Protein AF-A0A920RZY6-F1 (afdb_monomer_lite)

Structure (mmCIF, N/CA/C/O backbone):
data_AF-A0A920RZY6-F1
#
_entry.id   AF-A0A920RZY6-F1
#
loop_
_atom_site.group_PDB
_atom_site.id
_atom_site.type_symbol
_atom_site.label_atom_id
_atom_site.label_alt_id
_atom_site.label_comp_id
_atom_site.label_asym_id
_atom_site.label_entity_id
_atom_site.label_seq_id
_atom_site.pdbx_PDB_ins_code
_atom_site.Cartn_x
_atom_site.Cartn_y
_atom_site.Cartn_z
_atom_site.occupancy
_atom_site.B_iso_or_equiv
_atom_site.auth_seq_id
_atom_site.auth_comp_id
_atom_site.auth_asym_id
_atom_site.auth_atom_id
_atom_site.pdbx_PDB_model_num
ATOM 1 N N . MET A 1 1 ? 40.103 52.888 65.086 1.00 41.25 1 MET A N 1
ATOM 2 C CA . MET A 1 1 ? 39.984 52.659 63.631 1.00 41.25 1 MET A CA 1
ATOM 3 C C . MET A 1 1 ? 38.758 51.792 63.387 1.00 41.25 1 MET A C 1
ATOM 5 O O . MET A 1 1 ? 38.583 50.805 64.085 1.00 41.25 1 MET A O 1
ATOM 9 N N . ILE A 1 2 ? 37.873 52.239 62.498 1.00 39.25 2 ILE A N 1
ATOM 10 C CA . ILE A 1 2 ? 36.589 51.613 62.138 1.00 39.25 2 ILE A CA 1
ATOM 11 C C . ILE A 1 2 ? 36.843 50.540 61.077 1.00 39.25 2 ILE A C 1
ATOM 13 O O . ILE A 1 2 ? 37.631 50.829 60.194 1.00 39.25 2 ILE A O 1
ATOM 17 N N . TYR A 1 3 ? 36.165 49.387 61.149 1.00 39.06 3 TYR A N 1
ATOM 18 C CA . TYR A 1 3 ? 35.439 48.689 60.057 1.00 39.06 3 TYR A CA 1
ATOM 19 C C . TYR A 1 3 ? 34.695 47.498 60.699 1.00 39.06 3 TYR A C 1
ATOM 21 O O . TYR A 1 3 ? 35.317 46.545 61.146 1.00 39.06 3 TYR A O 1
ATOM 29 N N . LYS A 1 4 ? 33.432 47.694 61.108 1.00 45.22 4 LYS A N 1
ATOM 30 C CA . LYS A 1 4 ? 32.175 47.360 60.398 1.00 45.22 4 LYS A CA 1
ATOM 31 C C . LYS A 1 4 ? 31.969 45.853 60.170 1.00 45.22 4 LYS A C 1
ATOM 33 O O . LYS A 1 4 ? 32.518 45.280 59.238 1.00 45.22 4 LYS A O 1
ATOM 38 N N . ASP A 1 5 ? 31.097 45.297 61.017 1.00 45.19 5 ASP A N 1
ATOM 39 C CA . ASP A 1 5 ? 30.365 44.031 60.904 1.00 45.19 5 ASP A CA 1
ATOM 40 C C . ASP A 1 5 ? 30.109 43.567 59.462 1.00 45.19 5 ASP A C 1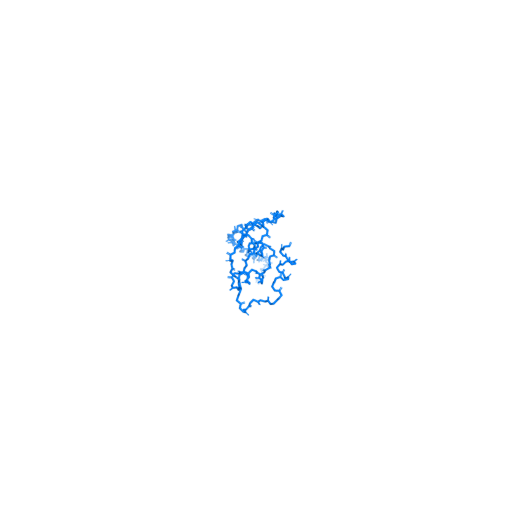
ATOM 42 O O . ASP A 1 5 ? 29.426 44.235 58.675 1.00 45.19 5 ASP A O 1
ATOM 46 N N . VAL A 1 6 ? 30.593 42.364 59.156 1.00 53.00 6 VAL A N 1
ATOM 47 C CA . VAL A 1 6 ? 30.238 41.589 57.965 1.00 53.00 6 VAL A CA 1
ATOM 48 C C . VAL A 1 6 ? 28.795 41.107 58.129 1.00 53.00 6 VAL A C 1
ATOM 50 O O . VAL A 1 6 ? 28.518 40.040 58.670 1.00 53.00 6 VAL A O 1
ATOM 53 N N . LYS A 1 7 ? 27.840 41.920 57.666 1.00 51.03 7 LYS A N 1
ATOM 54 C CA . LYS A 1 7 ? 26.450 41.488 57.500 1.00 51.03 7 LYS A CA 1
ATOM 55 C C . LYS A 1 7 ? 26.346 40.563 56.291 1.00 51.03 7 LYS A C 1
ATOM 57 O O . LYS A 1 7 ? 26.323 41.020 55.149 1.00 51.03 7 LYS A O 1
ATOM 62 N N . ASN A 1 8 ? 26.220 39.270 56.579 1.00 56.34 8 ASN A N 1
ATOM 63 C CA . ASN A 1 8 ? 25.670 38.254 55.688 1.00 56.34 8 ASN A CA 1
ATOM 64 C C . ASN A 1 8 ? 24.429 38.791 54.965 1.00 56.34 8 ASN A C 1
ATOM 66 O O . ASN A 1 8 ? 23.385 39.013 55.580 1.00 56.34 8 ASN A O 1
ATOM 70 N N . LYS A 1 9 ? 24.524 38.956 53.647 1.00 49.41 9 LYS A N 1
ATOM 71 C CA . LYS A 1 9 ? 23.352 39.085 52.787 1.00 49.41 9 LYS A CA 1
ATOM 72 C C . LYS A 1 9 ? 23.502 38.068 51.671 1.00 49.41 9 LYS A C 1
ATOM 74 O O . LYS A 1 9 ? 24.186 38.296 50.680 1.00 49.41 9 LYS A O 1
ATOM 79 N N . THR A 1 10 ? 22.903 36.908 51.902 1.00 47.12 10 THR A N 1
ATOM 80 C CA . THR A 1 10 ? 22.665 35.883 50.895 1.00 47.12 10 THR A CA 1
ATOM 81 C C . THR A 1 10 ? 21.935 36.536 49.727 1.00 47.12 10 THR A C 1
ATOM 83 O O . THR A 1 10 ? 20.775 36.935 49.824 1.00 47.12 10 THR A O 1
ATOM 86 N N . ILE A 1 11 ? 22.641 36.705 48.614 1.00 49.50 11 ILE A N 1
ATOM 87 C CA . ILE A 1 11 ? 22.046 37.168 47.366 1.00 49.50 11 ILE A CA 1
ATOM 88 C C . ILE A 1 11 ? 21.400 35.934 46.737 1.00 49.50 11 ILE A C 1
ATOM 90 O O . ILE A 1 11 ? 21.955 35.288 45.855 1.00 49.50 11 ILE A O 1
ATOM 94 N N . GLY A 1 12 ? 20.245 35.545 47.278 1.00 59.78 12 GLY A N 1
ATOM 95 C CA . GLY A 1 12 ? 19.371 34.558 46.662 1.00 59.78 12 GLY A CA 1
ATOM 96 C C . GLY A 1 12 ? 18.810 35.149 45.377 1.00 59.78 12 GLY A C 1
ATOM 97 O O . GLY A 1 12 ? 17.773 35.803 45.393 1.00 59.78 12 GLY A O 1
ATOM 98 N N . GLN A 1 13 ? 19.525 34.973 44.272 1.00 49.62 13 GLN A N 1
ATOM 99 C CA . GLN A 1 13 ? 19.039 35.314 42.942 1.00 49.62 13 GLN A CA 1
ATOM 100 C C . GLN A 1 13 ? 19.142 34.086 42.047 1.00 49.62 13 GLN A C 1
ATOM 102 O O . GLN A 1 13 ? 20.092 33.916 41.292 1.00 49.62 13 GLN A O 1
ATOM 107 N N . ILE A 1 14 ? 18.119 33.239 42.122 1.00 67.75 14 ILE A N 1
ATOM 108 C CA . ILE A 1 14 ? 17.731 32.390 40.999 1.00 67.75 14 ILE A CA 1
ATOM 109 C C . ILE A 1 14 ? 16.589 33.144 40.318 1.00 67.75 14 ILE A C 1
ATOM 111 O O . ILE A 1 14 ? 15.521 33.320 40.901 1.00 67.75 14 ILE A O 1
ATOM 115 N N . LYS A 1 15 ? 16.826 33.657 39.107 1.00 51.03 15 LYS A N 1
ATOM 116 C CA . LYS A 1 15 ? 15.750 34.176 38.257 1.00 51.03 15 LYS A CA 1
ATOM 117 C C . LYS A 1 15 ? 15.025 32.968 37.672 1.00 51.03 15 LYS A C 1
ATOM 119 O O . LYS A 1 15 ? 15.559 32.324 36.774 1.00 51.03 15 LYS A O 1
ATOM 124 N N . ASN A 1 16 ? 13.839 32.655 38.183 1.00 55.72 16 ASN A N 1
ATOM 125 C CA . ASN A 1 16 ? 12.958 31.701 37.522 1.00 55.72 16 ASN A CA 1
ATOM 126 C C . ASN A 1 16 ? 12.419 32.396 36.266 1.00 55.72 16 ASN A C 1
ATOM 128 O O . ASN A 1 16 ? 11.590 33.298 36.365 1.00 55.72 16 ASN A O 1
ATOM 132 N N . VAL A 1 17 ? 12.959 32.061 35.093 1.00 61.16 17 VAL A N 1
ATOM 133 C CA . VAL A 1 17 ? 12.307 32.415 33.832 1.00 61.16 17 VAL A CA 1
ATOM 134 C C . VAL A 1 17 ? 11.365 31.260 33.517 1.00 61.16 17 VA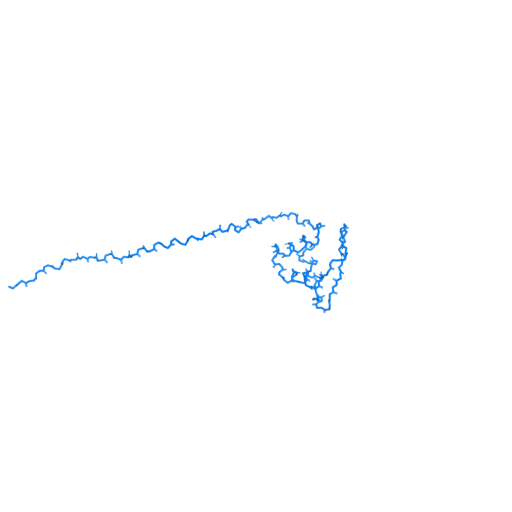L A C 1
ATOM 136 O O . VAL A 1 17 ? 11.771 30.215 33.015 1.00 61.16 17 VAL A O 1
ATOM 139 N N . GLU A 1 18 ? 10.105 31.399 33.918 1.00 65.69 18 GLU A N 1
ATOM 140 C CA . GLU A 1 18 ? 9.067 30.479 33.468 1.00 65.69 18 GLU A CA 1
ATOM 141 C C . GLU A 1 18 ? 8.840 30.747 31.984 1.00 65.69 18 GLU A C 1
ATOM 143 O O . GLU A 1 18 ? 8.308 31.775 31.566 1.00 65.69 18 GLU A O 1
ATOM 148 N N . GLN A 1 19 ? 9.358 29.838 31.167 1.00 47.31 19 GLN A N 1
ATOM 149 C CA . GLN A 1 19 ? 9.170 29.876 29.734 1.00 47.31 19 GLN A CA 1
ATOM 150 C C . GLN A 1 19 ? 7.813 29.230 29.439 1.00 47.31 19 GLN A C 1
ATOM 152 O O . GLN A 1 19 ? 7.716 28.011 29.307 1.00 47.31 19 GLN A O 1
ATOM 157 N N . GLU A 1 20 ? 6.759 30.041 29.321 1.00 61.81 20 GLU A N 1
ATOM 158 C CA . GLU A 1 20 ? 5.506 29.603 28.703 1.00 61.81 20 GLU A CA 1
ATOM 159 C C . GLU A 1 20 ? 5.767 29.319 27.217 1.00 61.81 20 GLU A C 1
ATOM 161 O O . GLU A 1 20 ? 5.518 30.140 26.330 1.00 61.81 20 GLU A O 1
ATOM 166 N N . LYS A 1 21 ? 6.269 28.122 26.903 1.00 51.44 21 LYS A N 1
ATOM 167 C CA . LYS A 1 21 ? 6.018 27.562 25.582 1.00 51.44 21 LYS A CA 1
ATOM 168 C C . LYS A 1 21 ? 4.532 27.249 25.554 1.00 51.44 21 LYS A C 1
ATOM 170 O O . LYS A 1 21 ? 4.106 26.209 26.042 1.00 51.44 21 LYS A O 1
ATOM 175 N N . LYS A 1 22 ? 3.758 28.150 24.942 1.00 56.50 22 LYS A N 1
ATOM 176 C CA . LYS A 1 22 ? 2.495 27.807 24.285 1.00 56.50 22 LYS A CA 1
ATOM 177 C C . LYS A 1 22 ? 2.806 26.740 23.241 1.00 56.50 22 LYS A C 1
ATOM 179 O O . LYS A 1 22 ? 2.938 27.022 22.053 1.00 56.50 22 LYS A O 1
ATOM 184 N N . GLN A 1 23 ? 2.977 25.508 23.702 1.00 49.97 23 GLN A N 1
ATOM 185 C CA . GLN A 1 23 ? 2.796 24.350 22.872 1.00 49.97 23 GLN A CA 1
ATOM 186 C C . GLN A 1 23 ? 1.310 24.389 22.559 1.00 49.97 23 GLN A C 1
ATOM 188 O O . GLN A 1 23 ? 0.461 24.081 23.389 1.00 49.97 23 GLN A O 1
ATOM 193 N N . THR A 1 24 ? 0.990 24.889 21.370 1.00 46.59 24 THR A N 1
ATOM 194 C CA . THR A 1 24 ? -0.227 24.480 20.692 1.00 46.59 24 THR A CA 1
ATOM 195 C C . THR A 1 24 ? -0.080 22.973 20.562 1.00 46.59 24 THR A C 1
ATOM 197 O O . THR A 1 24 ? 0.515 22.457 19.618 1.00 46.59 24 THR A O 1
ATOM 200 N N . GLU A 1 25 ? -0.528 22.263 21.594 1.00 45.09 25 GLU A N 1
ATOM 201 C CA . GLU A 1 25 ? -0.908 20.875 21.501 1.00 45.09 25 GLU A CA 1
ATOM 202 C C . GLU A 1 25 ? -2.029 20.867 20.471 1.00 45.09 25 GLU A C 1
ATOM 204 O O . GLU A 1 25 ? -3.210 20.990 20.784 1.00 45.09 25 GLU A O 1
ATOM 209 N N . GLN A 1 26 ? -1.647 20.787 19.195 1.00 51.78 26 GLN A N 1
ATOM 210 C CA . GLN A 1 26 ? -2.514 20.121 18.253 1.00 51.78 26 GLN A CA 1
ATOM 211 C C . GLN A 1 26 ? -2.784 18.771 18.908 1.00 51.78 26 GLN A C 1
ATOM 213 O O . GLN A 1 26 ? -1.813 18.067 19.216 1.00 51.78 26 GLN A O 1
ATOM 218 N N . PRO A 1 27 ? -4.045 18.431 19.215 1.00 44.69 27 PRO A N 1
ATOM 219 C CA . PRO A 1 27 ? -4.343 17.107 19.696 1.00 44.69 27 PRO A CA 1
ATOM 220 C C . PRO A 1 2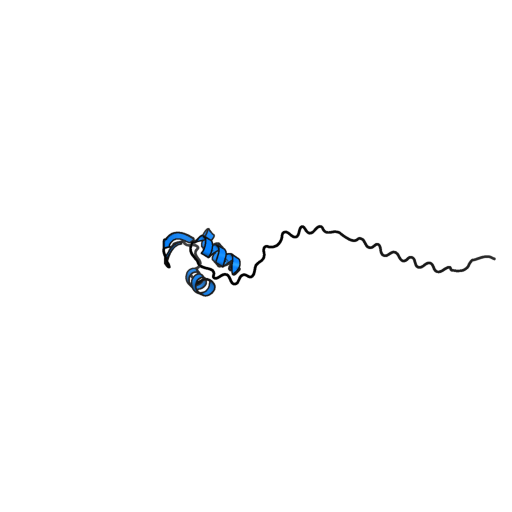7 ? -3.895 16.185 18.572 1.00 44.69 27 PRO A C 1
ATOM 222 O O . PRO A 1 27 ? -4.542 16.103 17.530 1.00 44.69 27 PRO A O 1
ATOM 225 N N . ILE A 1 28 ? -2.739 15.545 18.765 1.00 46.91 28 ILE A N 1
ATOM 226 C CA . ILE A 1 28 ? -2.351 14.357 18.025 1.00 46.91 28 ILE A CA 1
ATOM 227 C C . ILE A 1 28 ? -3.559 13.467 18.210 1.00 46.91 28 ILE A C 1
ATOM 229 O O . ILE A 1 28 ? -3.853 13.040 19.332 1.00 46.91 28 ILE A O 1
ATOM 233 N N . LEU A 1 29 ? -4.344 13.355 17.142 1.00 49.06 29 LEU A N 1
ATOM 234 C CA . LEU A 1 29 ? -5.606 12.661 17.171 1.00 49.06 29 LEU A CA 1
ATOM 235 C C . LEU A 1 29 ? -5.320 11.276 17.738 1.00 49.06 29 LEU A C 1
ATOM 237 O O . LEU A 1 29 ? -4.637 10.443 17.142 1.00 49.06 29 LEU A O 1
ATOM 241 N N . LYS A 1 30 ? -5.843 11.097 18.952 1.00 47.69 30 LYS A N 1
ATOM 242 C CA . LYS A 1 30 ? -6.414 9.863 19.470 1.00 47.69 30 LYS A CA 1
ATOM 243 C C . LYS A 1 30 ? -6.923 9.085 18.240 1.00 47.69 30 LYS A C 1
ATOM 245 O O . LYS A 1 30 ? -7.600 9.643 17.387 1.00 47.69 30 LYS A O 1
ATOM 250 N N . THR A 1 31 ? -6.598 7.818 18.057 1.00 43.47 31 THR A N 1
ATOM 251 C CA . THR A 1 31 ? -6.898 6.799 19.043 1.00 43.47 31 THR A CA 1
ATOM 252 C C . THR A 1 31 ? -6.192 5.508 18.652 1.00 43.47 31 THR A C 1
ATOM 254 O O . THR A 1 31 ? -6.193 5.112 17.488 1.00 43.47 31 THR A O 1
ATOM 257 N N . GLN A 1 32 ? -5.674 4.784 19.640 1.00 47.25 32 GLN A N 1
AT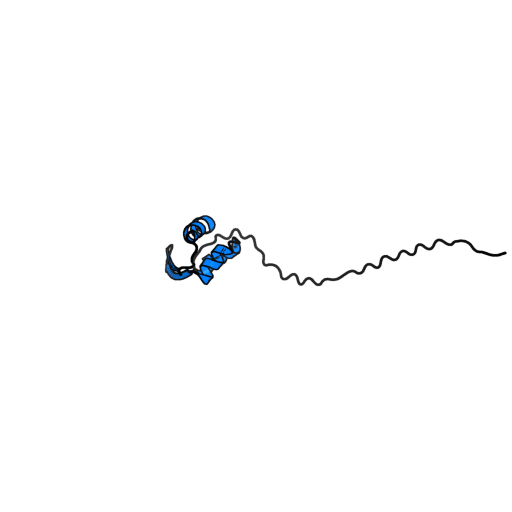OM 258 C CA . GLN A 1 32 ? -5.422 3.349 19.531 1.00 47.25 32 GLN A CA 1
ATOM 259 C C . GLN A 1 32 ? -6.777 2.621 19.498 1.00 47.25 32 GLN A C 1
ATOM 261 O O . GLN A 1 32 ? -7.129 1.886 20.415 1.00 47.25 32 GLN A O 1
ATOM 266 N N . HIS A 1 33 ? -7.600 2.875 18.479 1.00 48.19 33 HIS A N 1
ATOM 267 C CA . HIS A 1 33 ? -8.747 2.025 18.238 1.00 48.19 33 HIS A CA 1
ATOM 268 C C . HIS A 1 33 ? -8.199 0.744 17.627 1.00 48.19 33 HIS A C 1
ATOM 270 O O . HIS A 1 33 ? -7.612 0.736 16.548 1.00 48.19 33 HIS A O 1
ATOM 276 N N . LYS A 1 34 ? -8.424 -0.366 18.326 1.00 51.28 34 LYS A N 1
ATOM 277 C CA . LYS A 1 34 ? -8.533 -1.692 17.724 1.00 51.28 34 LYS A CA 1
ATOM 278 C C . LYS A 1 34 ? -9.782 -1.679 16.832 1.00 51.28 34 LYS A C 1
ATOM 280 O O . LYS A 1 34 ? -10.771 -2.342 17.121 1.00 51.28 34 LYS A O 1
ATOM 285 N N . THR A 1 35 ? -9.797 -0.807 15.827 1.00 56.44 35 THR A N 1
ATOM 286 C CA . THR A 1 35 ? -10.851 -0.727 14.830 1.00 56.44 35 THR A CA 1
ATOM 287 C C . THR A 1 35 ? -10.784 -2.038 14.073 1.00 56.44 35 THR A C 1
ATOM 289 O O . THR A 1 35 ? -9.708 -2.508 13.703 1.00 56.44 35 THR A O 1
ATOM 292 N N . ILE A 1 36 ? -11.931 -2.673 13.881 1.00 57.16 36 ILE A N 1
ATOM 293 C CA . ILE A 1 36 ? -12.060 -3.734 12.891 1.00 57.16 36 ILE A CA 1
ATOM 294 C C . ILE A 1 36 ? -11.787 -3.035 11.555 1.00 57.16 36 ILE A C 1
ATOM 296 O O . ILE A 1 36 ? -12.657 -2.345 11.029 1.00 57.16 36 ILE A O 1
ATOM 300 N N . LEU A 1 37 ? -10.540 -3.100 11.087 1.00 68.25 37 LEU A N 1
ATOM 301 C CA . LEU A 1 37 ? -10.085 -2.444 9.866 1.00 68.25 37 LEU A CA 1
ATOM 302 C C . LEU A 1 37 ? -10.665 -3.228 8.688 1.00 68.25 37 LEU A C 1
ATOM 304 O O . LEU A 1 37 ? -10.061 -4.174 8.190 1.00 68.25 37 LEU A O 1
ATOM 308 N N . GLN A 1 38 ? -11.900 -2.900 8.313 1.00 81.06 38 GLN A N 1
ATOM 309 C CA . GLN A 1 38 ? -12.509 -3.416 7.095 1.00 81.06 38 GLN A CA 1
ATOM 310 C C . GLN A 1 38 ? -11.913 -2.669 5.908 1.00 81.06 38 GLN A C 1
ATOM 312 O O . GLN A 1 38 ? -11.945 -1.443 5.878 1.00 81.06 38 GLN A O 1
ATOM 317 N N . ILE A 1 39 ? -11.405 -3.413 4.929 1.00 87.31 39 ILE A N 1
ATOM 318 C CA . ILE A 1 39 ? -10.912 -2.848 3.673 1.00 87.31 39 ILE A CA 1
ATOM 319 C C . ILE A 1 39 ? -12.080 -2.843 2.691 1.00 87.31 39 ILE A C 1
ATOM 321 O O . ILE A 1 39 ? -12.402 -3.879 2.109 1.00 87.31 39 ILE A O 1
ATOM 325 N N . LYS A 1 40 ? -12.765 -1.707 2.564 1.00 88.38 40 LYS A N 1
ATOM 326 C CA . LYS A 1 40 ? -13.863 -1.519 1.601 1.00 88.38 40 LYS A C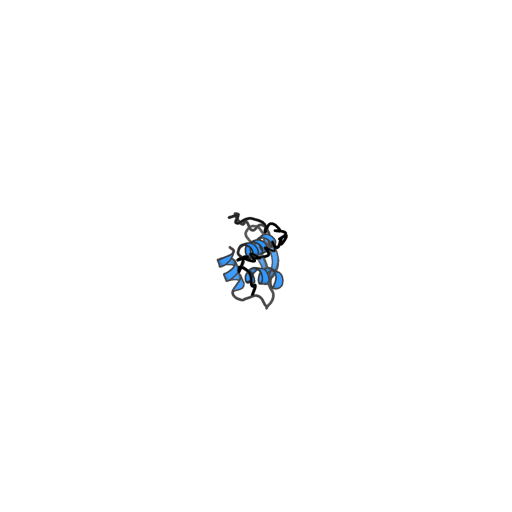A 1
ATOM 327 C C . LYS A 1 40 ? -13.394 -0.793 0.349 1.00 88.38 40 LYS A C 1
ATOM 329 O O . LYS A 1 40 ? -14.018 -0.931 -0.698 1.00 88.38 40 LYS A O 1
ATOM 334 N N . THR A 1 41 ? -12.316 -0.027 0.465 1.00 90.25 41 THR A N 1
ATOM 335 C CA . THR A 1 41 ? -11.721 0.742 -0.622 1.00 90.25 41 THR A CA 1
ATOM 336 C C . THR A 1 41 ? -10.206 0.556 -0.666 1.00 90.25 41 THR A C 1
ATOM 338 O O . THR A 1 41 ? -9.576 0.132 0.306 1.00 90.25 41 THR A O 1
ATOM 341 N N . PHE A 1 42 ? -9.588 0.915 -1.793 1.00 91.00 42 PHE A N 1
ATOM 342 C CA . PHE A 1 42 ? -8.128 0.948 -1.899 1.00 91.00 42 PHE A CA 1
ATOM 343 C C . PHE A 1 42 ? -7.502 1.988 -0.959 1.00 91.00 42 PHE A C 1
ATOM 345 O O . PHE A 1 42 ? -6.423 1.760 -0.420 1.00 91.00 42 PHE A O 1
ATOM 352 N N . ASN A 1 43 ? -8.199 3.095 -0.688 1.00 91.06 43 ASN A N 1
ATOM 353 C CA . ASN A 1 43 ? -7.720 4.093 0.263 1.00 91.06 43 ASN A CA 1
ATOM 354 C C . ASN A 1 43 ? -7.692 3.545 1.698 1.00 91.06 43 ASN A C 1
ATOM 356 O O . ASN A 1 43 ? -6.747 3.820 2.431 1.00 91.06 43 ASN A O 1
ATOM 360 N N . ASP A 1 44 ? -8.652 2.691 2.067 1.00 91.12 44 ASP A N 1
ATOM 361 C CA . ASP A 1 44 ? -8.645 2.012 3.368 1.00 91.12 44 ASP A CA 1
ATOM 362 C C . ASP A 1 44 ? -7.390 1.133 3.510 1.00 91.12 44 ASP A C 1
ATOM 364 O O . ASP A 1 44 ? -6.783 1.078 4.577 1.00 91.12 44 ASP A O 1
ATOM 368 N N . LEU A 1 45 ? -6.947 0.476 2.428 1.00 90.50 45 LE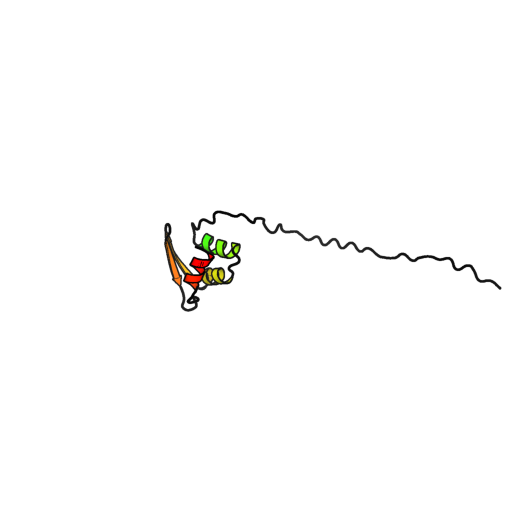U A N 1
ATOM 369 C CA . LEU A 1 45 ? -5.716 -0.324 2.428 1.00 90.50 45 LEU A CA 1
ATOM 370 C C . LEU A 1 45 ? -4.476 0.544 2.712 1.00 90.50 45 LEU A C 1
ATOM 372 O O . LEU A 1 45 ? -3.610 0.154 3.503 1.00 90.50 45 LEU A O 1
ATOM 376 N N . ILE A 1 46 ? -4.405 1.729 2.101 1.00 92.12 46 ILE A N 1
ATOM 377 C CA . ILE A 1 46 ? -3.328 2.708 2.316 1.00 92.12 46 ILE A CA 1
ATOM 378 C C . ILE A 1 46 ? -3.372 3.238 3.755 1.00 92.12 46 ILE A C 1
ATOM 380 O O . ILE A 1 46 ? -2.342 3.308 4.434 1.00 92.12 46 ILE A O 1
ATOM 384 N N . GLU A 1 47 ? -4.563 3.564 4.256 1.00 92.19 47 GLU A N 1
ATOM 385 C CA . GLU A 1 47 ? -4.759 4.052 5.617 1.00 92.19 47 GLU A CA 1
ATOM 386 C C . GLU A 1 47 ? -4.354 3.000 6.655 1.00 92.19 47 GLU A C 1
ATOM 388 O O . GLU A 1 47 ? -3.666 3.317 7.625 1.00 92.19 47 GLU A O 1
ATOM 393 N N . ILE A 1 48 ? -4.666 1.725 6.421 1.00 90.94 48 ILE A N 1
ATOM 394 C CA . ILE A 1 48 ? -4.220 0.629 7.286 1.00 90.94 48 ILE A CA 1
ATOM 395 C C . ILE A 1 48 ? -2.696 0.533 7.313 1.00 90.94 48 ILE A C 1
ATOM 397 O O . ILE A 1 48 ? -2.124 0.330 8.387 1.00 90.94 48 ILE A O 1
ATOM 401 N N . CYS A 1 49 ? -2.022 0.711 6.173 1.00 92.31 49 CYS A N 1
ATOM 402 C CA . CYS A 1 49 ? -0.560 0.765 6.139 1.00 92.31 49 CYS A CA 1
ATOM 403 C C . CYS A 1 49 ? -0.030 1.929 6.988 1.00 92.31 49 CYS A C 1
ATOM 405 O O . CYS A 1 49 ? 0.938 1.756 7.729 1.00 92.31 49 CYS A O 1
ATOM 407 N N . ASN A 1 50 ? -0.693 3.088 6.949 1.00 91.25 50 ASN A N 1
ATOM 408 C CA . ASN A 1 50 ? -0.350 4.239 7.782 1.00 91.25 50 ASN A CA 1
ATOM 409 C C . ASN A 1 50 ? -0.556 3.953 9.284 1.00 91.25 50 ASN A C 1
ATOM 411 O O . ASN A 1 50 ? 0.352 4.176 10.085 1.00 91.25 50 ASN A O 1
ATOM 415 N N . ILE A 1 51 ? -1.703 3.380 9.665 1.00 90.62 51 ILE A N 1
ATOM 416 C CA . ILE A 1 51 ? -2.039 3.021 11.055 1.00 90.62 51 ILE A CA 1
ATOM 417 C C . ILE A 1 51 ? -1.062 1.975 11.608 1.00 90.62 51 ILE A C 1
ATOM 419 O O . ILE A 1 51 ? -0.567 2.112 12.728 1.00 90.62 51 ILE A O 1
ATOM 423 N N . LYS A 1 52 ? -0.736 0.945 10.816 1.00 89.94 52 LYS A N 1
ATOM 424 C CA . LYS A 1 52 ? 0.234 -0.105 11.175 1.00 89.94 52 LYS A CA 1
ATOM 425 C C . LYS A 1 52 ? 1.693 0.364 11.093 1.00 89.94 52 LYS A C 1
ATOM 427 O O . LYS A 1 52 ? 2.590 -0.412 11.413 1.00 89.94 52 LYS A O 1
ATOM 432 N N . LYS A 1 53 ? 1.942 1.624 10.709 1.00 92.56 53 LYS A N 1
ATOM 433 C CA . LYS A 1 53 ? 3.279 2.212 10.511 1.00 92.56 53 LYS A CA 1
ATOM 434 C C . LYS A 1 53 ? 4.132 1.447 9.486 1.00 92.56 53 LYS A C 1
ATOM 436 O O . LYS A 1 53 ? 5.358 1.424 9.569 1.00 92.56 53 LYS A O 1
ATOM 441 N N . GLU A 1 54 ? 3.493 0.849 8.485 1.00 93.38 54 GLU A N 1
ATOM 442 C CA . GLU A 1 54 ? 4.138 0.145 7.374 1.00 93.38 54 GLU A CA 1
ATOM 443 C C . GLU A 1 54 ? 4.482 1.129 6.244 1.00 93.38 54 GLU A C 1
ATOM 445 O O . GLU A 1 54 ? 3.901 1.104 5.158 1.00 93.38 54 GLU A O 1
ATOM 450 N N . ILE A 1 55 ? 5.451 2.013 6.506 1.00 93.38 55 ILE A N 1
ATOM 451 C CA . ILE A 1 55 ? 5.830 3.123 5.610 1.00 93.38 55 ILE A CA 1
ATOM 452 C C . ILE A 1 55 ? 6.217 2.622 4.212 1.00 93.38 55 ILE A C 1
ATOM 454 O O . ILE A 1 55 ? 5.801 3.199 3.211 1.00 93.38 55 ILE A O 1
ATOM 458 N N . LYS A 1 56 ? 6.973 1.517 4.129 1.00 94.19 56 LYS A N 1
ATOM 459 C CA . LYS A 1 56 ? 7.373 0.941 2.838 1.00 94.19 56 LYS A CA 1
ATOM 460 C C . LYS A 1 56 ? 6.166 0.434 2.045 1.00 94.19 56 LYS A C 1
ATOM 462 O O . LYS A 1 56 ? 6.085 0.704 0.858 1.00 94.19 56 LYS A O 1
ATOM 467 N N . LEU A 1 57 ? 5.226 -0.269 2.682 1.00 95.19 57 LEU A N 1
ATOM 468 C CA . LEU A 1 57 ? 4.032 -0.766 1.984 1.00 95.19 57 LEU A CA 1
ATOM 469 C C . LEU A 1 57 ? 3.159 0.381 1.481 1.00 95.19 57 LEU A C 1
ATOM 471 O O . LEU A 1 57 ? 2.683 0.316 0.353 1.00 95.19 57 LEU A O 1
ATOM 475 N N . LYS A 1 58 ? 3.008 1.439 2.285 1.00 95.44 58 LYS A N 1
ATOM 476 C CA . LYS A 1 58 ? 2.309 2.655 1.869 1.00 95.44 58 LYS A CA 1
ATOM 477 C C . LYS A 1 58 ? 2.946 3.261 0.614 1.00 95.44 58 LYS A C 1
ATOM 479 O O . LYS A 1 58 ? 2.245 3.502 -0.358 1.00 95.44 58 LYS A O 1
ATOM 484 N N . TYR A 1 59 ? 4.267 3.444 0.621 1.00 96.06 59 TYR A N 1
ATOM 485 C CA . TYR A 1 59 ? 4.987 4.002 -0.523 1.00 96.06 59 TYR A CA 1
ATOM 486 C C . TYR A 1 59 ? 4.773 3.181 -1.802 1.00 96.06 59 TYR A C 1
ATOM 488 O O . TYR A 1 59 ? 4.432 3.745 -2.838 1.00 96.06 59 TYR A O 1
ATOM 496 N N . GLU A 1 60 ? 4.925 1.856 -1.730 1.00 95.88 60 GLU A N 1
ATOM 497 C CA . GLU A 1 60 ? 4.719 0.973 -2.887 1.00 95.88 60 GLU A CA 1
ATOM 498 C C . GLU A 1 60 ? 3.276 1.067 -3.415 1.00 95.88 60 GLU A C 1
ATOM 500 O O . GLU A 1 60 ? 3.077 1.154 -4.624 1.00 95.88 60 GLU A O 1
ATOM 505 N N . LEU A 1 61 ? 2.279 1.113 -2.520 1.00 94.81 61 LEU A N 1
ATOM 506 C CA . LEU A 1 61 ? 0.866 1.270 -2.885 1.00 94.81 61 LEU A CA 1
ATOM 507 C C . LEU A 1 61 ? 0.566 2.612 -3.566 1.00 94.81 61 LEU A C 1
ATOM 509 O O . LEU A 1 61 ? -0.287 2.655 -4.444 1.00 94.81 61 LEU A O 1
ATOM 513 N N . GLU A 1 62 ? 1.236 3.691 -3.159 1.00 94.25 62 GLU A N 1
ATOM 514 C CA . GLU A 1 62 ? 1.000 5.044 -3.683 1.00 94.25 62 GLU A CA 1
ATOM 515 C C . GLU A 1 62 ? 1.773 5.339 -4.976 1.00 94.25 62 GLU A C 1
ATOM 517 O O . GLU A 1 62 ? 1.342 6.178 -5.764 1.00 94.25 62 GLU A O 1
ATOM 522 N N . THR A 1 63 ? 2.924 4.694 -5.193 1.00 95.56 63 THR A N 1
ATOM 523 C CA . THR A 1 63 ? 3.852 5.059 -6.283 1.00 95.56 63 THR A CA 1
ATOM 524 C C . THR A 1 63 ? 4.054 3.972 -7.330 1.00 95.56 63 THR A C 1
ATOM 526 O O . THR A 1 63 ? 4.256 4.285 -8.504 1.00 95.56 63 THR A O 1
ATOM 529 N N . ASN A 1 64 ? 3.997 2.700 -6.928 1.00 95.88 64 ASN A N 1
ATOM 530 C CA . ASN A 1 64 ? 4.346 1.573 -7.791 1.00 95.88 64 ASN A CA 1
ATOM 531 C C . ASN A 1 64 ? 3.150 0.717 -8.200 1.00 95.88 64 ASN A C 1
ATOM 533 O O . ASN A 1 64 ? 3.291 -0.142 -9.072 1.00 95.88 64 ASN A O 1
ATOM 537 N N . VAL A 1 65 ? 1.985 0.965 -7.604 1.00 95.19 65 VAL A N 1
ATOM 538 C CA . VAL A 1 65 ? 0.751 0.209 -7.806 1.00 95.19 65 VAL A CA 1
ATOM 539 C C . VAL A 1 65 ? -0.365 1.146 -8.261 1.00 95.19 65 VAL A C 1
ATOM 541 O O . VAL A 1 65 ? -0.529 2.231 -7.717 1.00 95.19 65 VAL A O 1
ATOM 544 N N . ASN A 1 66 ? -1.170 0.701 -9.223 1.00 93.62 66 ASN A N 1
ATOM 545 C CA . ASN A 1 66 ? -2.405 1.361 -9.630 1.00 93.62 66 ASN A CA 1
ATOM 546 C C . ASN A 1 66 ? -3.581 0.398 -9.471 1.00 93.62 66 ASN A C 1
ATOM 548 O O . ASN A 1 66 ? -3.522 -0.753 -9.916 1.00 93.62 66 ASN A O 1
ATOM 552 N N . LEU A 1 67 ? -4.668 0.880 -8.871 1.00 93.94 67 LEU A N 1
ATOM 553 C CA . LEU A 1 67 ? -5.912 0.127 -8.762 1.00 93.94 67 LEU A CA 1
ATOM 554 C C . LEU A 1 67 ? -6.553 -0.042 -10.146 1.00 93.94 67 LEU A C 1
ATOM 556 O O . LEU A 1 67 ? -6.801 0.947 -10.831 1.00 93.94 67 LEU A O 1
ATOM 560 N N . VAL A 1 68 ? -6.854 -1.284 -10.525 1.00 95.38 68 VAL A N 1
ATOM 561 C CA . VAL A 1 68 ? -7.637 -1.602 -11.731 1.00 95.38 68 VAL A CA 1
ATOM 562 C C . VAL A 1 68 ? -9.098 -1.816 -11.355 1.00 95.38 68 VAL A C 1
ATOM 564 O O . VAL A 1 68 ? -9.985 -1.185 -11.924 1.00 95.38 68 VAL A O 1
ATOM 567 N N . SER A 1 69 ? -9.356 -2.663 -10.356 1.00 93.31 69 SER A N 1
ATOM 568 C CA . SER A 1 69 ? -10.701 -2.917 -9.845 1.00 93.31 69 SER A CA 1
ATOM 569 C C . SER A 1 69 ? -10.668 -3.260 -8.355 1.00 93.31 69 SER A C 1
ATOM 571 O O . SER A 1 69 ? -9.711 -3.847 -7.842 1.00 93.31 69 SER A O 1
ATOM 573 N N . PHE A 1 70 ? -11.719 -2.859 -7.639 1.00 91.12 70 PHE A N 1
ATOM 574 C CA . PHE A 1 70 ? -11.931 -3.217 -6.240 1.00 91.12 70 PHE A CA 1
ATOM 575 C C . PHE A 1 70 ? -13.315 -3.844 -6.113 1.00 91.12 70 PHE A C 1
ATOM 577 O O . PHE A 1 70 ? -14.332 -3.153 -6.086 1.00 91.12 70 PHE A O 1
ATOM 584 N N . GLU A 1 71 ? -13.348 -5.167 -6.059 1.00 89.25 71 GLU A N 1
ATOM 585 C CA . GLU A 1 71 ? -14.562 -5.955 -5.909 1.00 89.25 71 GLU A CA 1
ATOM 586 C C . GLU A 1 71 ? -14.609 -6.597 -4.521 1.00 89.25 71 GLU A C 1
ATOM 588 O O . GLU A 1 71 ? -13.634 -6.625 -3.765 1.00 89.25 71 GLU A O 1
ATOM 593 N N . ASN A 1 72 ? -15.766 -7.147 -4.160 1.00 82.94 72 ASN A N 1
ATOM 594 C CA . ASN A 1 72 ? -15.927 -7.792 -2.866 1.00 82.94 72 ASN A CA 1
ATOM 595 C C . ASN A 1 72 ? -14.909 -8.939 -2.700 1.00 82.94 72 ASN A C 1
ATOM 597 O O . ASN A 1 72 ? -15.003 -9.962 -3.376 1.00 82.94 72 ASN A O 1
ATOM 601 N N . LYS A 1 73 ? -13.952 -8.769 -1.774 1.00 82.38 73 LYS A N 1
ATOM 602 C CA . LYS A 1 73 ? -12.825 -9.685 -1.491 1.00 82.38 73 LYS A CA 1
ATOM 603 C C . LYS A 1 73 ? -11.789 -9.847 -2.614 1.00 82.38 73 LYS A C 1
ATOM 605 O O . LYS A 1 73 ? -10.909 -10.698 -2.485 1.00 82.38 73 LYS A O 1
ATOM 610 N N . ARG A 1 74 ? -11.853 -9.058 -3.688 1.00 88.56 74 ARG A N 1
ATOM 611 C CA . ARG A 1 74 ? -10.878 -9.102 -4.784 1.00 88.56 74 ARG A CA 1
ATOM 612 C C . ARG A 1 74 ? -10.365 -7.698 -5.071 1.00 88.56 74 ARG A C 1
ATOM 614 O O . ARG A 1 74 ? -11.138 -6.785 -5.322 1.00 88.56 74 ARG A O 1
ATOM 621 N N . ILE A 1 75 ? -9.046 -7.558 -5.068 1.00 90.31 75 ILE A N 1
ATOM 622 C CA . ILE A 1 75 ? -8.364 -6.326 -5.456 1.00 90.31 75 ILE A CA 1
ATOM 623 C C . ILE A 1 75 ? -7.523 -6.664 -6.677 1.00 90.31 75 ILE A C 1
ATOM 625 O O . ILE A 1 75 ? -6.636 -7.517 -6.600 1.00 90.31 75 ILE A O 1
ATOM 629 N N . GLU A 1 76 ? -7.818 -6.019 -7.795 1.00 93.00 76 GLU A N 1
ATOM 630 C CA . GLU A 1 76 ? -7.018 -6.114 -9.005 1.00 93.00 76 GLU A CA 1
ATOM 631 C C . GLU A 1 76 ? -6.138 -4.879 -9.112 1.00 93.00 76 GLU A C 1
ATOM 633 O O . GLU A 1 76 ? -6.607 -3.739 -9.044 1.00 93.00 76 GLU A O 1
ATOM 638 N N . ILE A 1 77 ? -4.843 -5.118 -9.270 1.00 92.94 77 ILE A N 1
ATOM 639 C CA . ILE A 1 77 ? -3.848 -4.065 -9.356 1.00 92.94 77 ILE A CA 1
ATOM 640 C C . ILE A 1 77 ? -2.964 -4.273 -10.575 1.00 92.94 77 ILE A C 1
ATOM 642 O O . ILE A 1 77 ? -2.603 -5.397 -10.920 1.00 92.94 77 ILE A O 1
ATOM 646 N N . SER A 1 78 ? -2.572 -3.163 -11.182 1.00 95.06 78 SER A N 1
ATOM 647 C CA . SER A 1 78 ? -1.427 -3.105 -12.080 1.00 95.06 78 SER A CA 1
ATOM 648 C C . SER A 1 78 ? -0.250 -2.497 -11.325 1.00 95.06 78 SER A C 1
ATOM 650 O O . SER A 1 78 ? -0.431 -1.794 -10.330 1.00 95.06 78 SER A O 1
ATOM 652 N N . PHE A 1 79 ? 0.967 -2.792 -11.761 1.00 96.44 79 PHE A N 1
ATOM 653 C CA . PHE A 1 79 ? 2.172 -2.295 -11.113 1.00 96.44 79 PHE A CA 1
ATOM 654 C C . PHE A 1 79 ? 3.268 -2.019 -12.132 1.00 96.44 79 PHE A C 1
ATOM 656 O O . PHE A 1 79 ? 3.255 -2.550 -13.243 1.00 96.44 79 PHE A O 1
ATOM 663 N N . ASN A 1 80 ? 4.206 -1.160 -11.750 1.00 94.88 80 ASN A N 1
ATOM 664 C CA . ASN A 1 80 ? 5.364 -0.831 -12.571 1.00 94.88 80 ASN A CA 1
ATOM 665 C C . ASN A 1 80 ? 6.553 -1.774 -12.281 1.00 94.88 80 ASN A C 1
ATOM 667 O O . ASN A 1 80 ? 6.543 -2.566 -11.338 1.00 94.88 80 ASN A O 1
ATOM 671 N N . ASN A 1 81 ? 7.627 -1.652 -13.064 1.00 93.69 81 ASN A N 1
ATOM 672 C CA . ASN A 1 81 ? 8.822 -2.496 -12.922 1.00 93.69 81 ASN A CA 1
ATOM 673 C C . ASN A 1 81 ? 9.659 -2.197 -11.662 1.00 93.69 81 ASN A C 1
ATOM 675 O O . ASN A 1 81 ? 10.648 -2.887 -11.414 1.00 93.69 81 ASN A O 1
ATOM 679 N N . TYR A 1 82 ? 9.293 -1.173 -10.889 1.00 94.94 82 TYR A N 1
ATOM 680 C CA . TYR A 1 82 ? 9.969 -0.776 -9.656 1.00 94.94 82 TYR A CA 1
ATOM 681 C C . TYR A 1 82 ? 9.347 -1.410 -8.404 1.00 94.94 82 TYR A C 1
ATOM 683 O O . TYR A 1 82 ? 9.915 -1.265 -7.323 1.00 94.94 82 TYR A O 1
ATOM 691 N N . LEU A 1 83 ? 8.231 -2.140 -8.540 1.00 95.62 83 LEU A N 1
ATOM 692 C CA . LEU A 1 83 ? 7.586 -2.831 -7.426 1.00 95.62 83 LEU A CA 1
ATOM 693 C C . LEU A 1 83 ? 8.532 -3.859 -6.778 1.00 95.62 83 LEU A C 1
ATOM 695 O O . LEU A 1 83 ? 9.099 -4.730 -7.446 1.00 95.62 83 LEU A O 1
ATOM 699 N N . ASP A 1 84 ? 8.668 -3.794 -5.452 1.00 95.00 84 ASP A N 1
ATOM 700 C CA . ASP A 1 84 ? 9.446 -4.769 -4.677 1.00 95.00 84 ASP A CA 1
ATOM 701 C C . ASP A 1 84 ? 8.935 -6.202 -4.932 1.00 95.00 84 ASP A C 1
ATOM 703 O O . ASP A 1 84 ? 7.753 -6.495 -4.765 1.00 95.00 84 ASP A O 1
ATOM 707 N N . LYS A 1 85 ? 9.828 -7.136 -5.291 1.00 93.56 85 LYS A N 1
ATOM 708 C CA . LYS A 1 85 ? 9.452 -8.533 -5.605 1.00 93.56 85 LYS A CA 1
ATOM 709 C C . LYS A 1 85 ? 8.738 -9.250 -4.453 1.00 93.56 85 LYS A C 1
ATOM 711 O O . LYS A 1 85 ? 7.932 -10.143 -4.689 1.00 93.56 85 LYS A O 1
ATOM 716 N N . GLU A 1 86 ? 9.006 -8.851 -3.209 1.00 95.62 86 GLU A N 1
ATOM 717 C CA . GLU A 1 86 ? 8.357 -9.407 -2.019 1.00 95.62 86 GLU A CA 1
ATOM 718 C C . GLU A 1 86 ? 7.140 -8.571 -1.578 1.00 95.62 86 GLU A C 1
ATOM 720 O O . GLU A 1 86 ? 6.576 -8.844 -0.516 1.00 95.62 86 GLU A O 1
ATOM 725 N N . PHE A 1 87 ? 6.719 -7.560 -2.351 1.00 94.81 87 PHE A N 1
ATOM 726 C CA . PHE A 1 87 ? 5.618 -6.657 -2.009 1.00 94.81 87 PHE A CA 1
ATOM 727 C C . PHE A 1 87 ? 4.339 -7.424 -1.677 1.00 94.81 87 PHE A C 1
ATOM 729 O O . PHE A 1 87 ? 3.827 -7.279 -0.572 1.00 94.81 87 PHE A O 1
ATOM 736 N N . ILE A 1 88 ? 3.872 -8.299 -2.574 1.00 92.50 88 ILE A N 1
ATOM 737 C CA . ILE A 1 88 ? 2.624 -9.061 -2.386 1.00 92.50 88 ILE A CA 1
ATOM 738 C C . ILE A 1 88 ? 2.677 -9.898 -1.104 1.00 92.50 88 ILE A C 1
ATOM 740 O O . ILE A 1 88 ? 1.749 -9.892 -0.299 1.00 92.50 88 ILE A O 1
ATOM 744 N N . LYS A 1 89 ? 3.804 -10.571 -0.861 1.00 94.50 89 LYS A N 1
ATOM 745 C CA . LYS A 1 89 ? 4.005 -11.403 0.330 1.00 94.50 89 LYS A CA 1
ATOM 746 C C . LYS A 1 89 ? 4.023 -10.575 1.614 1.00 94.50 89 LYS A C 1
ATOM 748 O O . LYS A 1 89 ? 3.467 -11.001 2.626 1.00 94.50 89 LYS A O 1
ATOM 753 N N . LYS A 1 90 ? 4.659 -9.399 1.587 1.00 94.25 90 LYS A N 1
ATOM 754 C CA . LYS A 1 90 ? 4.674 -8.454 2.712 1.00 94.25 90 LYS A CA 1
ATOM 755 C C . LYS A 1 90 ? 3.284 -7.871 2.954 1.00 94.25 90 LYS A C 1
ATOM 757 O O . LYS A 1 90 ? 2.888 -7.791 4.112 1.00 94.25 90 LYS A O 1
ATOM 762 N N . LEU A 1 91 ? 2.562 -7.515 1.892 1.00 92.38 91 LEU A N 1
ATOM 763 C CA . LEU A 1 91 ? 1.211 -6.967 1.949 1.00 92.38 91 LEU A CA 1
ATOM 764 C C . LEU A 1 91 ? 0.264 -7.955 2.623 1.00 92.38 91 LEU A C 1
ATOM 766 O O . LEU A 1 91 ? -0.357 -7.596 3.616 1.00 92.38 91 LEU A O 1
ATOM 770 N N . VAL A 1 92 ? 0.231 -9.207 2.157 1.00 89.75 92 VAL A N 1
ATOM 771 C CA . VAL A 1 92 ? -0.579 -10.256 2.790 1.00 89.75 92 VAL A CA 1
ATOM 772 C C . VAL A 1 92 ? -0.150 -10.423 4.246 1.00 89.75 92 VAL A C 1
ATOM 774 O O . VAL A 1 92 ? -0.888 -10.080 5.152 1.00 89.75 92 VAL A O 1
ATOM 777 N N . ARG A 1 93 ? 1.111 -10.776 4.515 1.00 92.12 93 ARG A N 1
ATOM 778 C CA . ARG A 1 93 ? 1.555 -11.098 5.882 1.00 92.12 93 ARG A CA 1
ATOM 779 C C . ARG A 1 93 ? 1.349 -9.981 6.918 1.00 92.12 93 ARG A C 1
ATOM 781 O O . ARG A 1 93 ? 1.189 -10.285 8.098 1.00 92.12 93 ARG A O 1
ATOM 788 N N . LYS A 1 94 ? 1.457 -8.710 6.524 1.00 89.44 94 LYS A N 1
ATOM 789 C CA . LYS A 1 94 ? 1.385 -7.566 7.453 1.00 89.44 94 LYS A CA 1
ATOM 790 C C . LYS A 1 94 ? 0.005 -6.919 7.488 1.00 89.44 94 LYS A C 1
ATOM 792 O O . LYS A 1 94 ? -0.376 -6.372 8.528 1.00 89.44 94 LYS A O 1
ATOM 797 N N . ILE A 1 95 ? -0.739 -6.948 6.383 1.00 86.50 95 ILE A N 1
ATOM 798 C CA . ILE A 1 95 ? -1.989 -6.201 6.236 1.00 86.50 95 ILE A CA 1
ATOM 799 C C . ILE A 1 95 ? -3.218 -7.112 6.240 1.00 86.50 95 ILE A C 1
ATOM 801 O O . ILE A 1 95 ? -4.107 -6.818 7.045 1.00 86.50 95 ILE A O 1
ATOM 805 N N . ILE A 1 96 ? -3.234 -8.160 5.401 1.00 77.50 96 ILE A N 1
ATOM 806 C CA . ILE A 1 96 ? -4.373 -9.068 5.138 1.00 77.50 96 ILE A CA 1
ATOM 807 C C . ILE A 1 96 ? -4.225 -10.372 5.929 1.00 77.50 96 ILE A C 1
ATOM 809 O O . ILE A 1 96 ? -5.020 -10.556 6.874 1.00 77.50 96 ILE A O 1
#

Sequence (96 aa):
MIYKDVKNKTIGQIKNVEQEKKQTEQPILKTQHKTILQIKTFNDLIEICNIKKEIKLKYELETNVNLVSFENKRIEISFNNYLDKEFIKKLVRKII

Secondary structure (DSSP, 8-state):
----------------------------------------SHHHHHHHHHHTT-HHHHHHHHHTEEEEEEETTEEEEEE-TTS-TTHHHHHHHHH-

pLDDT: mean 76.3, std 20.52, range [39.06, 96.44]

Foldseek 3Di:
DDDDDPDDDPPPDDPPPPDPPPPPCPPPDDDPPPPPQDPQDLVSLLVQCVVLVVVVLNCCSVPFWDWPDDDDVDTDIDGDPPRDPCSVVCSVVRPD

Radius of gyration: 29.98 Å; chains: 1; bounding box: 56×64×77 Å